Protein AF-X1N5I0-F1 (afdb_monomer)

Secondary structure (DSSP, 8-state):
-HHHHHHHHSTT-----GGGSSEEEEEEEBSS---HHHHHHHHHHTT---SEEEE-SSSEEEE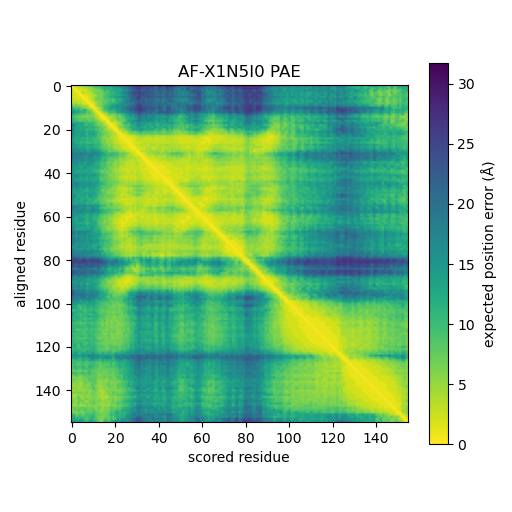EE--S---HHHHHHHHHTTT-B-SPPEEEEE-HHHHHHHHHHHHHHHHHHHHHHHHHHHH-S-HHHHHHHHHHHHHHHHHHHHHHHHTT---

Nearest PDB structures (foldseek):
  3aqp-assembly1_A  TM=5.926E-01  e=2.746E-02  Thermus thermophilus HB8
  1sc6-assembly1_C  TM=4.351E-01  e=4.184E-01  Escherichia coli
  7xum-assembly1_A  TM=6.002E-01  e=1.485E+00  Homo sapiens
  6n0f-assembly1_H  TM=5.746E-01  e=2.798E+00  Haliangium ochraceum DSM 14365
  3j9v-assembly1_b  TM=4.462E-01  e=3.384E+00  Saccharomyces cerevisiae

Mean predicted aligned error: 10.44 Å

Foldseek 3Di:
DVQLVVLCVPPLHAAADLLQAFKKKKKFFWPAQDDQVVVVVLCVVLVNAFDDWDDPDRRMIITMGRDPDDDQVVVCVSCVVPPTTDDRIDMDGNDNVVVVVVVVVVVVVVVVVVVVLVVVLVPDPCNVVSVVVVVVVVVVVSVVSSVCSVVSHHD

pLDDT: mean 79.42, std 9.69, range [54.03, 93.69]

Radius of gyration: 22.35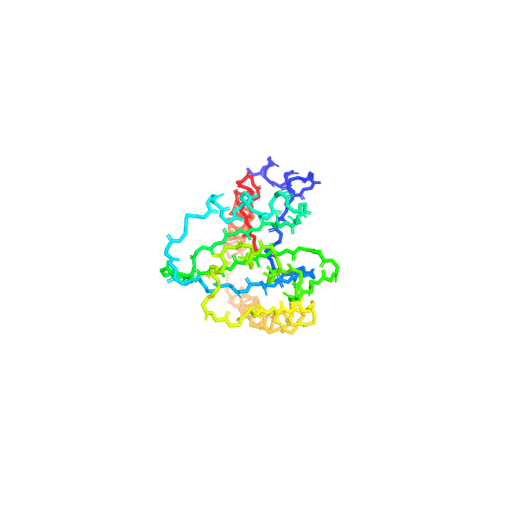 Å; Cα contacts (8 Å, |Δi|>4): 183; chains: 1; bounding box: 45×33×63 Å

Structure (mmCIF, N/CA/C/O backbone):
data_AF-X1N5I0-F1
#
_entry.id   AF-X1N5I0-F1
#
loop_
_atom_site.group_PDB
_atom_site.id
_atom_site.type_symbol
_atom_site.label_atom_id
_atom_site.label_alt_id
_atom_site.label_comp_id
_atom_site.label_asym_id
_atom_site.label_entity_id
_atom_site.label_seq_id
_atom_site.pdbx_PDB_ins_code
_atom_site.Cartn_x
_atom_site.Cartn_y
_atom_site.Cartn_z
_atom_site.occupancy
_atom_site.B_iso_or_equiv
_atom_site.auth_seq_id
_atom_site.auth_comp_id
_atom_site.auth_asym_id
_atom_site.auth_atom_id
_atom_site.pdbx_PDB_model_num
ATOM 1 N N . MET A 1 1 ? -4.611 11.168 -23.481 1.00 63.12 1 MET A N 1
ATOM 2 C CA . MET A 1 1 ? -3.248 11.271 -22.912 1.00 63.12 1 MET A CA 1
ATOM 3 C C . MET A 1 1 ? -2.985 12.637 -22.279 1.00 63.12 1 MET A C 1
ATOM 5 O O . MET A 1 1 ? -2.668 12.660 -21.105 1.00 63.12 1 MET A O 1
ATOM 9 N N . ILE A 1 2 ? -3.189 13.761 -22.983 1.00 70.62 2 ILE A N 1
ATOM 10 C CA . ILE A 1 2 ? -2.940 15.123 -22.448 1.00 70.62 2 ILE A CA 1
ATOM 11 C C . ILE A 1 2 ? -3.682 15.387 -21.124 1.00 70.62 2 ILE A C 1
ATOM 13 O O . ILE A 1 2 ? -3.065 15.830 -20.166 1.00 70.62 2 ILE A O 1
ATOM 17 N N . LEU A 1 3 ? -4.970 15.029 -21.035 1.00 65.81 3 LEU A N 1
ATOM 18 C CA . LEU A 1 3 ? -5.762 15.168 -19.801 1.00 65.81 3 LEU A CA 1
ATOM 19 C C . LEU A 1 3 ? -5.263 14.287 -18.643 1.00 65.81 3 LEU A C 1
ATOM 21 O O . LEU A 1 3 ? -5.350 14.695 -17.494 1.00 65.81 3 LEU A O 1
ATOM 25 N N . GLY A 1 4 ? -4.721 13.104 -18.941 1.00 66.00 4 GLY A N 1
ATOM 26 C CA . GLY A 1 4 ? -4.209 12.184 -17.924 1.00 66.00 4 GLY A CA 1
ATOM 27 C C . GLY A 1 4 ? -2.781 12.500 -17.477 1.00 66.00 4 GLY A C 1
ATOM 28 O O . GLY A 1 4 ? -2.455 12.354 -16.311 1.00 66.00 4 GLY A O 1
ATOM 29 N N . LEU A 1 5 ? -1.934 13.040 -18.359 1.00 67.44 5 LEU A N 1
ATOM 30 C CA . LEU A 1 5 ? -0.675 13.656 -17.926 1.00 67.44 5 LEU A CA 1
ATOM 31 C C . LEU A 1 5 ? -0.950 14.918 -17.108 1.00 67.44 5 LEU A C 1
ATOM 33 O O . LEU A 1 5 ? -0.315 15.119 -16.082 1.00 67.44 5 LEU A O 1
ATOM 37 N N . ALA A 1 6 ? -1.924 15.739 -17.511 1.00 67.56 6 ALA A N 1
ATOM 38 C CA . ALA A 1 6 ? -2.341 16.896 -16.726 1.00 67.56 6 ALA A CA 1
ATOM 39 C C . ALA A 1 6 ? -2.896 16.486 -15.350 1.00 67.56 6 ALA A C 1
ATOM 41 O O . ALA A 1 6 ? -2.620 17.174 -14.370 1.00 67.56 6 ALA A O 1
ATOM 42 N N . SER A 1 7 ? -3.603 15.352 -15.236 1.00 65.31 7 SER A N 1
ATOM 43 C CA . SER A 1 7 ? -4.086 14.843 -13.944 1.00 65.31 7 SER A CA 1
ATOM 44 C C . SER A 1 7 ? -2.967 14.384 -13.008 1.00 65.31 7 SER A C 1
ATOM 46 O O . SER A 1 7 ? -3.163 14.436 -11.799 1.00 65.31 7 SER A O 1
ATOM 48 N N . LEU A 1 8 ? -1.786 14.016 -13.528 1.00 62.56 8 LEU A N 1
ATOM 49 C CA . LEU A 1 8 ? -0.601 13.750 -12.699 1.00 62.56 8 LEU A CA 1
ATOM 50 C C . LEU A 1 8 ? -0.071 15.018 -12.015 1.00 62.56 8 LEU A C 1
ATOM 52 O O . LEU A 1 8 ? 0.444 14.935 -10.903 1.00 62.56 8 LEU A O 1
ATOM 56 N N . PHE A 1 9 ? -0.193 16.178 -12.671 1.00 64.38 9 PHE A N 1
ATOM 57 C CA . PHE A 1 9 ? 0.262 17.472 -12.143 1.00 64.38 9 PHE A CA 1
ATOM 58 C C . PHE A 1 9 ? -0.822 18.224 -11.358 1.00 64.38 9 PHE A C 1
ATOM 60 O O . PHE A 1 9 ? -0.512 19.087 -10.536 1.00 64.38 9 PHE A O 1
ATOM 67 N N . LEU A 1 10 ? -2.096 17.916 -11.598 1.00 59.91 10 LEU A N 1
ATOM 68 C CA . LEU A 1 10 ? -3.223 18.433 -10.827 1.00 59.91 10 LEU A CA 1
ATOM 69 C C . LEU A 1 10 ? -3.405 17.596 -9.547 1.00 59.91 10 LEU A C 1
ATOM 71 O O . LEU A 1 10 ? -3.025 16.433 -9.492 1.00 59.91 10 LEU A O 1
ATOM 75 N N . LYS A 1 11 ? -4.013 18.167 -8.497 1.00 54.03 11 LYS A N 1
ATOM 76 C CA . LYS A 1 11 ? -4.189 17.553 -7.154 1.00 54.03 11 LYS A CA 1
ATOM 77 C C . LYS A 1 11 ? -4.934 16.197 -7.115 1.00 54.03 11 LYS A C 1
ATOM 79 O O . LYS A 1 11 ? -5.143 15.657 -6.035 1.00 54.03 11 LYS A O 1
ATOM 84 N N . TRP A 1 12 ? -5.334 15.654 -8.263 1.00 55.75 12 TRP A N 1
ATOM 85 C CA . TRP A 1 12 ? -5.850 14.292 -8.447 1.00 55.75 12 TRP A CA 1
ATOM 86 C C . TRP A 1 12 ? -4.737 13.252 -8.676 1.00 55.75 12 TRP A C 1
ATOM 88 O O . TRP A 1 12 ? -5.032 12.127 -9.068 1.00 55.75 12 TRP A O 1
ATOM 98 N N . GLY A 1 13 ? -3.475 13.643 -8.460 1.00 55.44 13 GLY A N 1
ATOM 99 C CA . GLY A 1 13 ? -2.272 12.864 -8.743 1.00 55.44 13 GLY A CA 1
ATOM 100 C C . GLY A 1 13 ? -2.223 11.444 -8.169 1.00 55.44 13 GLY A C 1
ATOM 101 O O . GLY A 1 13 ? -3.121 10.975 -7.475 1.00 55.44 13 GLY A O 1
ATOM 102 N N . LEU A 1 14 ? -1.125 10.755 -8.491 1.00 57.66 14 LEU A N 1
ATOM 103 C CA . LEU A 1 14 ? -0.859 9.356 -8.140 1.00 57.66 14 LEU A CA 1
ATOM 104 C C . LEU A 1 14 ? -1.164 9.094 -6.659 1.00 57.66 14 LEU A C 1
ATOM 106 O O . LEU A 1 14 ? -0.441 9.544 -5.766 1.00 57.66 14 LEU A O 1
ATOM 110 N N . GLN A 1 15 ? -2.251 8.371 -6.395 1.00 64.81 15 GLN A N 1
ATOM 111 C CA . GLN A 1 15 ? -2.593 7.971 -5.041 1.00 64.81 15 GLN A CA 1
ATOM 112 C C . GLN A 1 15 ? -1.712 6.789 -4.667 1.00 64.81 15 GLN A C 1
ATOM 114 O O . GLN A 1 15 ? -1.989 5.656 -5.042 1.00 64.81 15 GLN A O 1
ATOM 119 N N . PHE A 1 16 ? -0.632 7.049 -3.939 1.00 64.69 16 PHE A N 1
ATOM 120 C CA . PHE A 1 16 ? 0.195 5.967 -3.423 1.00 64.69 16 PHE A CA 1
ATOM 121 C C . PHE A 1 16 ? -0.601 5.112 -2.437 1.00 64.69 16 PHE A C 1
ATOM 123 O O . PHE A 1 16 ? -1.305 5.641 -1.559 1.00 64.69 16 PHE A O 1
ATOM 130 N N . GLY A 1 17 ? -0.479 3.797 -2.608 1.00 63.38 17 GLY A N 1
ATOM 131 C CA . GLY A 1 17 ? -1.046 2.788 -1.734 1.00 63.38 17 GLY A CA 1
ATOM 132 C C . GLY A 1 17 ? -0.629 2.946 -0.274 1.00 63.38 17 GLY A C 1
ATOM 133 O O . GLY A 1 17 ? 0.280 3.694 0.095 1.00 63.38 17 GLY A O 1
ATOM 134 N N . VAL A 1 18 ? -1.337 2.216 0.580 1.00 61.09 18 VAL A N 1
ATOM 135 C CA . VAL A 1 18 ? -1.141 2.241 2.034 1.00 61.09 18 VAL A CA 1
ATOM 136 C C . VAL A 1 18 ? 0.244 1.754 2.469 1.00 61.09 18 VAL A C 1
ATOM 138 O O . VAL A 1 18 ? 0.678 2.112 3.560 1.00 61.09 18 VAL A O 1
ATOM 141 N N . ASP A 1 19 ? 0.954 1.046 1.592 1.00 65.31 19 ASP A N 1
ATOM 142 C CA . ASP A 1 19 ? 2.296 0.502 1.824 1.00 65.31 19 ASP A CA 1
ATOM 143 C C . ASP A 1 19 ? 3.415 1.557 1.736 1.00 65.31 19 ASP A C 1
ATOM 145 O O . ASP A 1 19 ? 4.541 1.308 2.165 1.00 65.31 19 ASP A O 1
ATOM 149 N N . PHE A 1 20 ? 3.120 2.752 1.210 1.00 61.81 20 PHE A N 1
ATOM 150 C CA . PHE A 1 20 ? 4.101 3.827 0.999 1.00 61.81 20 PHE A CA 1
ATOM 151 C C . PHE A 1 20 ? 3.943 5.011 1.964 1.00 61.81 20 PHE A C 1
ATOM 153 O O . PHE A 1 20 ? 4.654 6.011 1.842 1.00 61.81 20 PHE A O 1
ATOM 160 N N . LYS A 1 21 ? 3.008 4.926 2.915 1.00 68.81 21 LYS A N 1
ATOM 161 C CA . LYS A 1 21 ? 2.724 5.976 3.905 1.00 68.81 21 LYS A CA 1
ATOM 162 C C . LYS A 1 21 ? 2.946 5.446 5.320 1.00 68.81 21 LYS A C 1
ATOM 164 O O . LYS A 1 21 ? 2.951 4.240 5.543 1.00 68.81 21 LYS A O 1
ATOM 169 N N . ASN A 1 22 ? 3.141 6.355 6.274 1.00 69.19 22 ASN A N 1
ATOM 170 C CA . ASN A 1 22 ? 3.235 6.009 7.690 1.00 69.19 22 ASN A CA 1
ATOM 171 C C . ASN A 1 22 ? 1.835 5.675 8.222 1.00 69.19 22 ASN A C 1
ATOM 173 O O . ASN A 1 22 ? 1.147 6.549 8.737 1.00 69.19 22 ASN A O 1
ATOM 177 N N . ASN A 1 23 ? 1.423 4.424 8.032 1.00 78.88 23 ASN A N 1
ATOM 178 C CA . ASN A 1 23 ? 0.096 3.937 8.382 1.00 78.88 23 ASN A CA 1
ATOM 179 C C . ASN A 1 23 ? 0.176 2.833 9.437 1.00 78.88 23 ASN A C 1
ATOM 181 O O . ASN A 1 23 ? 1.190 2.142 9.590 1.00 78.88 23 ASN A O 1
ATOM 185 N N . TYR A 1 24 ? -0.951 2.610 10.099 1.00 85.50 24 TYR A N 1
ATOM 186 C CA . TYR A 1 24 ? -1.183 1.462 10.956 1.00 85.50 24 TYR A CA 1
ATOM 187 C C . TYR A 1 24 ? -2.190 0.521 10.303 1.00 85.50 24 TYR A C 1
ATOM 189 O O . TYR A 1 24 ? -3.217 0.948 9.770 1.00 85.50 24 TYR A O 1
ATOM 197 N N . ILE A 1 25 ? -1.885 -0.772 10.366 1.00 86.62 25 ILE A N 1
ATOM 198 C CA . ILE A 1 25 ? -2.817 -1.848 10.054 1.00 86.62 25 ILE A CA 1
ATOM 199 C C . ILE A 1 25 ? -3.315 -2.426 11.371 1.00 86.62 25 ILE A C 1
ATOM 201 O O . ILE A 1 25 ? -2.525 -2.914 12.179 1.00 86.62 25 ILE A O 1
ATOM 205 N N . ILE A 1 26 ? -4.625 -2.396 11.561 1.00 88.06 26 ILE A N 1
ATOM 206 C CA . ILE A 1 26 ? -5.306 -2.978 12.711 1.00 88.06 26 ILE A CA 1
ATOM 207 C C . ILE A 1 26 ? -6.056 -4.209 12.217 1.00 88.06 26 ILE A C 1
ATOM 209 O O . ILE A 1 26 ? -6.909 -4.100 11.335 1.00 88.06 26 ILE A O 1
ATOM 213 N N . GLU A 1 27 ? -5.748 -5.374 12.772 1.00 89.00 27 GLU A N 1
ATOM 214 C CA . GLU A 1 27 ? -6.482 -6.610 12.517 1.00 89.00 27 GLU A CA 1
ATOM 215 C C . GLU A 1 27 ? -7.407 -6.915 13.693 1.00 89.00 27 GLU A C 1
ATOM 217 O O . GLU A 1 27 ? -6.977 -7.000 14.848 1.00 89.00 27 GLU A O 1
ATOM 222 N N . LEU A 1 28 ? -8.684 -7.102 13.369 1.00 88.12 28 LEU A N 1
ATOM 223 C CA . LEU A 1 28 ? -9.746 -7.448 14.303 1.00 88.12 28 LEU A CA 1
ATOM 224 C C . LEU A 1 28 ? -10.327 -8.806 13.933 1.00 88.12 28 LEU A C 1
ATOM 226 O O . LEU A 1 28 ? -10.571 -9.087 12.757 1.00 88.12 28 LEU A O 1
ATOM 230 N N . ASN A 1 29 ? -10.595 -9.631 14.941 1.00 87.50 29 ASN A N 1
ATOM 231 C CA . ASN A 1 29 ? -11.376 -10.848 14.779 1.00 87.50 29 ASN A CA 1
ATOM 232 C C . ASN A 1 29 ? -12.589 -10.792 15.702 1.00 87.50 29 ASN A C 1
ATOM 234 O O . ASN A 1 29 ? -12.435 -10.693 16.920 1.00 87.50 29 ASN A O 1
ATOM 238 N N . PHE A 1 30 ? -13.783 -10.855 15.126 1.00 85.88 30 PHE A N 1
ATOM 239 C CA . PHE A 1 30 ? -15.030 -10.830 15.880 1.00 85.88 30 PHE A CA 1
ATOM 240 C C . PHE A 1 30 ? -15.520 -12.245 16.208 1.00 85.88 30 PHE A C 1
ATOM 242 O O . PHE A 1 30 ? -15.153 -13.224 15.552 1.00 85.88 30 PHE A O 1
ATOM 249 N N . LYS A 1 31 ? -16.332 -12.371 17.261 1.00 82.44 31 LYS A N 1
ATOM 250 C CA . LYS A 1 31 ? -16.959 -13.643 17.663 1.00 82.44 31 LYS A CA 1
ATOM 251 C C . LYS A 1 31 ? -18.018 -14.084 16.662 1.00 82.44 31 LYS A C 1
ATOM 253 O O . LYS A 1 31 ? -18.143 -15.275 16.389 1.00 82.44 31 LYS A O 1
ATOM 258 N N . GLU A 1 32 ? -18.724 -13.113 16.098 1.00 82.19 32 GLU A N 1
ATOM 259 C CA . GLU A 1 32 ? -19.810 -13.305 15.148 1.00 82.19 32 GLU A CA 1
ATOM 260 C C . GLU A 1 32 ? -19.550 -12.514 13.863 1.00 82.19 32 GLU A C 1
ATOM 262 O O . GLU A 1 32 ? -18.640 -11.684 13.778 1.00 82.19 32 GLU A O 1
ATOM 267 N N . LEU A 1 33 ? -20.330 -12.806 12.827 1.00 82.44 33 LEU A N 1
ATOM 268 C CA . LEU A 1 33 ? -20.198 -12.155 11.534 1.00 82.44 33 LEU A CA 1
ATOM 269 C C . LEU A 1 33 ? -20.908 -10.796 11.574 1.00 82.44 33 LEU A C 1
ATOM 271 O O . LEU A 1 33 ? -22.127 -10.724 11.482 1.00 82.44 33 LEU A O 1
ATOM 275 N N . ILE A 1 34 ? -20.125 -9.729 11.716 1.00 83.31 34 ILE A N 1
ATOM 276 C CA . ILE A 1 34 ? -20.614 -8.344 11.785 1.00 83.31 34 ILE A CA 1
ATOM 277 C C . ILE A 1 34 ? -20.576 -7.719 10.391 1.00 83.31 34 ILE A C 1
ATOM 279 O O . ILE A 1 34 ? -19.643 -7.980 9.630 1.00 83.31 34 ILE A O 1
ATOM 283 N N . ASP A 1 35 ? -21.551 -6.888 10.034 1.00 85.88 35 ASP A N 1
ATOM 284 C CA . ASP A 1 35 ? -21.499 -6.157 8.768 1.00 85.88 35 ASP A CA 1
ATOM 285 C C . ASP A 1 35 ? -20.383 -5.096 8.779 1.00 85.88 35 ASP A C 1
ATOM 287 O O . ASP A 1 35 ? -20.110 -4.443 9.789 1.00 85.88 35 ASP A O 1
ATOM 291 N N . ILE A 1 36 ? -19.731 -4.898 7.635 1.00 86.31 36 ILE A N 1
ATOM 292 C CA . ILE A 1 36 ? -18.646 -3.924 7.490 1.00 86.31 36 ILE A CA 1
ATOM 293 C C . ILE A 1 36 ? -19.133 -2.492 7.742 1.00 86.31 36 ILE A C 1
ATOM 295 O O . ILE A 1 36 ? -18.373 -1.660 8.238 1.00 86.31 36 ILE A O 1
ATOM 299 N N . GLU A 1 37 ? -20.403 -2.213 7.444 1.00 87.00 37 GLU A N 1
ATOM 300 C CA . GLU A 1 37 ? -21.015 -0.911 7.697 1.00 87.00 37 GLU A CA 1
ATOM 301 C C . GLU A 1 37 ? -21.281 -0.670 9.186 1.00 87.00 37 GLU A C 1
ATOM 303 O O . GLU A 1 37 ? -21.125 0.459 9.651 1.00 87.00 37 GLU A O 1
ATOM 308 N N . GLU A 1 38 ? -21.567 -1.715 9.967 1.00 85.94 38 GLU A N 1
ATOM 309 C CA . GLU A 1 38 ? -21.664 -1.589 11.424 1.00 85.94 38 GLU A CA 1
ATOM 310 C C . GLU A 1 38 ? -20.285 -1.293 12.030 1.00 85.94 38 GLU A C 1
ATOM 312 O O . GLU A 1 38 ? -20.146 -0.351 12.811 1.00 85.94 38 GLU A O 1
ATOM 317 N N . VAL A 1 39 ? -19.235 -1.996 11.587 1.00 86.12 39 VAL A N 1
ATOM 318 C CA . VAL A 1 39 ? -17.845 -1.707 11.997 1.00 86.12 39 VAL A CA 1
ATOM 319 C C . VAL A 1 39 ? -17.459 -0.265 11.650 1.00 86.12 39 VAL A C 1
ATOM 321 O O . VAL A 1 39 ? -16.873 0.446 12.468 1.00 86.12 39 VAL A O 1
ATOM 324 N N . ARG A 1 40 ? -17.823 0.200 10.448 1.00 88.12 40 ARG A N 1
ATOM 325 C CA . ARG A 1 40 ? -17.593 1.582 10.003 1.00 88.12 40 ARG A CA 1
ATOM 326 C C . ARG A 1 40 ? -18.319 2.591 10.893 1.00 88.12 40 ARG A C 1
ATOM 328 O O . ARG A 1 40 ? -17.755 3.640 11.206 1.00 88.12 40 ARG A O 1
ATOM 335 N N . HIS A 1 41 ? -19.562 2.299 11.261 1.00 88.25 41 HIS A N 1
ATOM 336 C CA . HIS A 1 41 ? -20.384 3.171 12.091 1.00 88.25 41 HIS A CA 1
ATOM 337 C C . HIS A 1 41 ? -19.812 3.301 13.507 1.00 88.25 41 HIS A C 1
ATOM 339 O O . HIS A 1 41 ? -19.678 4.418 14.002 1.00 88.25 41 HIS A O 1
ATOM 345 N N . GLU A 1 42 ? -19.393 2.196 14.127 1.00 85.94 42 GLU A N 1
ATOM 346 C CA . GLU A 1 42 ? -18.796 2.213 15.471 1.00 85.94 42 GLU A CA 1
ATOM 347 C C . GLU A 1 42 ? -17.487 3.014 15.520 1.00 85.94 42 GLU A C 1
ATOM 349 O O . GLU A 1 42 ? -17.298 3.838 16.417 1.00 85.94 42 GLU A O 1
ATOM 354 N N . LEU A 1 43 ? -16.621 2.863 14.511 1.00 87.12 43 LEU A N 1
ATOM 355 C CA . LEU A 1 43 ? -15.392 3.659 14.407 1.00 87.12 43 LEU A CA 1
ATOM 356 C C . LEU A 1 43 ? -15.694 5.153 14.227 1.00 87.12 43 LEU A C 1
ATOM 358 O O . LEU A 1 43 ? -15.091 5.990 14.896 1.00 87.12 43 LEU A O 1
ATOM 362 N N . LYS A 1 44 ? -16.666 5.506 13.373 1.00 86.88 44 LYS A N 1
ATOM 363 C CA . LYS A 1 44 ? -17.075 6.908 13.182 1.00 86.88 44 LYS A CA 1
ATOM 364 C C . LYS A 1 44 ? -17.688 7.522 14.439 1.00 86.88 44 LYS A C 1
ATOM 366 O O . LYS A 1 44 ? -17.398 8.677 14.733 1.00 86.88 44 LYS A O 1
ATOM 371 N N . ASN A 1 45 ? -18.504 6.776 15.183 1.00 86.75 45 ASN A N 1
ATOM 372 C CA . ASN A 1 45 ? -19.142 7.261 16.412 1.00 86.75 45 ASN A CA 1
ATOM 373 C C . ASN A 1 45 ? -18.133 7.657 17.490 1.00 86.75 45 ASN A C 1
ATOM 375 O O . ASN A 1 45 ? -18.420 8.524 18.312 1.00 86.75 45 ASN A O 1
ATOM 379 N N . GLN A 1 46 ? -16.966 7.016 17.494 1.00 84.12 46 GLN A N 1
ATOM 380 C CA . GLN A 1 46 ? -15.875 7.310 18.421 1.00 84.12 46 GLN A CA 1
ATOM 381 C C . GLN A 1 46 ? -14.855 8.293 17.824 1.00 84.12 46 GLN A C 1
ATOM 383 O O . GLN A 1 46 ? -13.774 8.460 18.374 1.00 84.12 46 GLN A O 1
ATOM 388 N N . ASN A 1 47 ? -15.189 8.959 16.708 1.00 82.81 47 ASN A N 1
ATOM 389 C CA . ASN A 1 47 ? -14.305 9.864 15.963 1.00 82.81 47 ASN A CA 1
ATOM 390 C C . ASN A 1 47 ? -12.965 9.228 15.555 1.00 82.81 47 ASN A C 1
ATOM 392 O O . ASN A 1 47 ? -11.976 9.933 15.350 1.00 82.81 47 ASN A O 1
ATOM 396 N N . PHE A 1 48 ? -12.926 7.904 15.395 1.00 85.19 48 PHE A N 1
ATOM 397 C CA . PHE A 1 48 ? -11.725 7.221 14.950 1.00 85.19 48 PHE A CA 1
ATOM 398 C C . PHE A 1 48 ? -11.534 7.447 13.449 1.00 85.19 48 PHE A C 1
ATOM 400 O O . PHE A 1 48 ? -12.386 7.081 12.633 1.00 85.19 48 PHE A O 1
ATOM 407 N N . ASN A 1 49 ? -10.411 8.055 13.072 1.00 84.81 49 ASN A N 1
ATOM 408 C CA . ASN A 1 49 ? -10.080 8.289 11.674 1.00 84.81 49 ASN A CA 1
ATOM 409 C C . ASN A 1 49 ? -9.528 7.007 11.025 1.00 84.81 49 ASN A C 1
ATOM 411 O O . ASN A 1 49 ? -8.612 6.364 11.542 1.00 84.81 49 ASN A O 1
ATOM 415 N N . PHE A 1 50 ? -10.104 6.621 9.887 1.00 86.12 50 PHE A N 1
ATOM 416 C CA . PHE A 1 50 ? -9.703 5.445 9.120 1.00 86.12 50 PHE A CA 1
ATOM 417 C C . PHE A 1 50 ? -9.799 5.721 7.618 1.00 86.12 50 PHE A C 1
ATOM 419 O O . PHE A 1 50 ? -10.686 6.435 7.145 1.00 86.12 50 PHE A O 1
ATOM 426 N N . ASN A 1 51 ? -8.925 5.081 6.844 1.00 82.44 51 ASN A N 1
ATOM 427 C CA . ASN A 1 51 ? -8.811 5.297 5.402 1.00 82.44 51 ASN A CA 1
ATOM 428 C C . ASN A 1 51 ? -9.466 4.152 4.625 1.00 82.44 51 ASN A C 1
ATOM 430 O O . ASN A 1 51 ? -10.061 4.372 3.570 1.00 82.44 51 ASN A O 1
ATOM 434 N N . ILE A 1 52 ? -9.323 2.917 5.115 1.00 83.94 52 ILE A N 1
ATOM 435 C CA . ILE A 1 52 ? -9.836 1.703 4.469 1.00 83.94 52 ILE A CA 1
ATOM 436 C C . ILE A 1 52 ? -10.297 0.729 5.552 1.00 83.94 52 ILE A C 1
ATOM 438 O O . ILE A 1 52 ? -9.588 0.522 6.533 1.00 83.94 52 ILE A O 1
ATOM 442 N N . ILE A 1 53 ? -11.457 0.107 5.347 1.00 87.38 53 ILE A N 1
ATOM 443 C CA . ILE A 1 53 ? -11.916 -1.051 6.119 1.00 87.38 53 ILE A CA 1
ATOM 444 C C . ILE A 1 53 ? -12.160 -2.164 5.112 1.00 87.38 53 ILE A C 1
ATOM 446 O O . ILE A 1 53 ? -12.871 -1.956 4.127 1.00 87.38 53 ILE A O 1
ATOM 450 N N . GLN A 1 54 ? -11.561 -3.324 5.345 1.00 87.25 54 GLN A N 1
ATOM 451 C CA . GLN A 1 54 ? -11.694 -4.479 4.468 1.00 87.25 54 GLN A CA 1
ATOM 452 C C . GLN A 1 54 ? -11.939 -5.753 5.270 1.00 87.25 54 GLN A C 1
ATOM 454 O O . GLN A 1 54 ? -11.361 -5.967 6.335 1.00 87.25 54 GLN A O 1
ATOM 459 N N . LYS A 1 55 ? -12.807 -6.612 4.741 1.00 87.69 55 LYS A N 1
ATOM 460 C CA . LYS A 1 55 ? -13.063 -7.945 5.281 1.00 87.69 55 LYS A CA 1
ATOM 461 C C . LYS A 1 55 ? -12.055 -8.925 4.679 1.00 87.69 55 LYS A C 1
ATOM 463 O O . LYS A 1 55 ? -12.007 -9.076 3.462 1.00 87.69 55 LYS A O 1
ATOM 468 N N . VAL A 1 56 ? -11.247 -9.568 5.521 1.00 85.75 56 VAL A N 1
ATOM 469 C CA . VAL A 1 56 ? -10.143 -10.469 5.110 1.00 85.75 56 VAL A CA 1
ATOM 470 C C . VAL A 1 56 ? -10.464 -11.941 5.413 1.00 85.75 56 VAL A C 1
ATOM 472 O O . VAL A 1 56 ? -9.808 -12.855 4.921 1.00 85.75 56 VAL A O 1
ATOM 475 N N . GLY A 1 57 ? -11.508 -12.200 6.201 1.00 84.06 57 GLY A N 1
ATOM 476 C CA . GLY A 1 57 ? -12.060 -13.534 6.442 1.00 84.06 57 GLY A CA 1
ATOM 477 C C . GLY A 1 57 ? -13.517 -13.451 6.887 1.00 84.06 57 GLY A C 1
ATOM 478 O O . GLY A 1 57 ? -14.092 -12.369 6.892 1.00 84.06 57 GLY A O 1
ATOM 479 N N . GLU A 1 58 ? -14.125 -14.568 7.293 1.00 83.25 58 GLU A N 1
ATOM 480 C CA . GLU A 1 58 ? -15.544 -14.5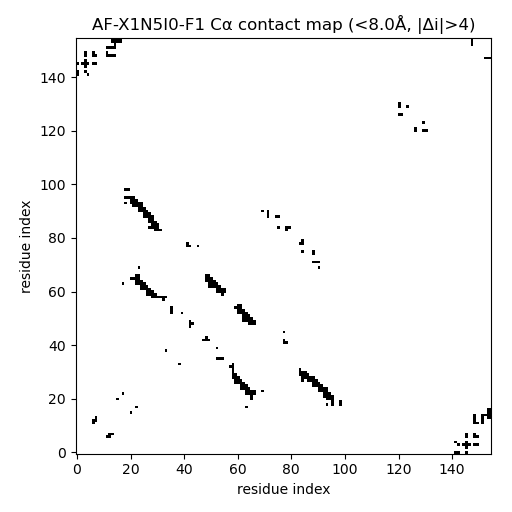88 7.697 1.00 83.25 58 GLU A CA 1
ATOM 481 C C . GLU A 1 58 ? -15.852 -13.636 8.861 1.00 83.25 58 GLU A C 1
ATOM 483 O O . GLU A 1 58 ? -16.820 -12.878 8.790 1.00 83.25 58 GLU A O 1
ATOM 488 N N . THR A 1 59 ? -14.983 -13.613 9.872 1.00 86.00 59 THR A N 1
ATOM 489 C CA . THR A 1 59 ? -15.076 -12.742 11.056 1.00 86.00 59 THR A CA 1
ATOM 490 C C . THR A 1 59 ? -13.854 -11.833 11.227 1.00 86.00 59 THR A C 1
ATOM 492 O O . THR A 1 59 ? -13.743 -11.124 12.225 1.00 86.00 59 THR A O 1
ATOM 495 N N . ARG A 1 60 ? -12.924 -11.845 10.259 1.00 86.88 60 ARG A N 1
ATOM 496 C CA . ARG A 1 60 ? -11.667 -11.084 10.306 1.00 86.88 60 ARG A CA 1
ATOM 497 C C . ARG A 1 60 ? -11.738 -9.827 9.454 1.00 86.88 60 ARG A C 1
ATOM 499 O O . ARG A 1 60 ? -12.048 -9.896 8.262 1.00 86.88 60 ARG A O 1
ATOM 506 N N . TYR A 1 61 ? -11.364 -8.708 10.055 1.00 88.56 61 TYR A N 1
ATOM 507 C CA . TYR A 1 61 ? -11.372 -7.385 9.447 1.00 88.56 61 TYR A CA 1
ATOM 508 C C . TYR A 1 61 ? -10.003 -6.739 9.584 1.00 88.56 61 TYR A C 1
ATOM 510 O O . TYR A 1 61 ? -9.301 -6.937 10.573 1.00 88.56 61 TYR A O 1
ATOM 518 N N . GLN A 1 62 ? -9.644 -5.951 8.582 1.00 89.06 62 GLN A N 1
ATOM 519 C CA . GLN A 1 62 ? -8.425 -5.168 8.559 1.00 89.06 62 GLN A CA 1
ATOM 520 C C . GLN A 1 62 ? -8.791 -3.707 8.330 1.00 89.06 62 GLN A C 1
ATOM 522 O O . GLN A 1 62 ? -9.520 -3.369 7.394 1.00 89.06 62 GLN A O 1
ATOM 527 N N . ILE A 1 63 ? -8.294 -2.846 9.206 1.00 88.50 63 ILE A N 1
ATOM 528 C CA . ILE A 1 63 ? -8.518 -1.407 9.165 1.00 88.50 63 ILE A CA 1
ATOM 529 C C . ILE A 1 63 ? -7.169 -0.749 8.929 1.00 88.50 63 ILE A C 1
ATOM 531 O O . ILE A 1 63 ? -6.191 -1.066 9.606 1.00 88.50 63 ILE A O 1
ATOM 535 N N . VAL A 1 64 ? -7.120 0.163 7.966 1.00 87.56 64 VAL A N 1
ATOM 536 C CA . VAL A 1 64 ? -5.935 0.974 7.700 1.00 87.56 64 VAL A CA 1
ATOM 537 C C . VAL A 1 64 ? -6.211 2.411 8.108 1.00 87.56 64 VAL A C 1
ATOM 539 O O . VAL A 1 64 ? -7.204 2.993 7.663 1.00 87.56 64 VAL A O 1
ATOM 542 N N . THR A 1 65 ? -5.325 2.977 8.919 1.00 87.31 65 THR A N 1
ATOM 543 C CA . THR A 1 65 ? -5.396 4.362 9.405 1.00 87.31 65 THR A CA 1
ATOM 544 C C . THR A 1 65 ? -4.050 5.066 9.258 1.00 87.31 65 THR A C 1
ATOM 546 O O . THR A 1 65 ? -2.999 4.420 9.295 1.00 87.31 65 THR A O 1
ATOM 549 N N . ASP A 1 66 ? -4.091 6.381 9.070 1.00 84.00 66 ASP A N 1
ATOM 550 C CA . ASP A 1 66 ? -2.940 7.285 9.045 1.00 84.00 66 ASP A CA 1
ATOM 551 C C . ASP A 1 66 ? -2.751 8.065 10.361 1.00 84.00 66 ASP A C 1
ATOM 553 O O . ASP A 1 66 ? -1.979 9.023 10.401 1.00 84.00 66 ASP A O 1
ATOM 557 N N . ASN A 1 67 ? -3.416 7.641 11.444 1.00 82.75 67 ASN A N 1
ATOM 558 C CA . ASN A 1 67 ? -3.235 8.218 12.778 1.00 82.75 67 ASN A CA 1
ATOM 559 C C . ASN A 1 67 ? -1.763 8.170 13.229 1.00 82.75 67 ASN A C 1
ATOM 561 O O . ASN A 1 67 ? -1.044 7.208 12.951 1.00 82.75 67 ASN A O 1
ATOM 565 N N . GLU A 1 68 ? -1.322 9.205 13.954 1.00 78.25 68 GLU A N 1
ATOM 566 C CA . GLU A 1 68 ? 0.063 9.324 14.439 1.00 78.25 68 GLU A CA 1
ATOM 567 C C . GLU A 1 68 ? 0.434 8.191 15.403 1.00 78.25 68 GLU A C 1
ATOM 569 O O . GLU A 1 68 ? 1.529 7.622 15.316 1.00 78.25 68 GLU A O 1
ATOM 574 N N . GLU A 1 69 ? -0.515 7.826 16.264 1.00 80.81 69 GLU A N 1
ATOM 575 C CA . GLU A 1 69 ? -0.442 6.701 17.184 1.00 80.81 69 GLU A CA 1
ATOM 576 C C . GLU A 1 69 ? -1.776 5.949 17.190 1.00 80.81 69 GLU A C 1
ATOM 578 O O . GLU A 1 69 ? -2.842 6.526 16.977 1.00 80.81 69 GLU A O 1
ATOM 583 N N . VAL A 1 70 ? -1.702 4.635 17.397 1.00 82.69 70 VAL A N 1
ATOM 584 C CA . VAL A 1 70 ? -2.868 3.764 17.543 1.00 82.69 70 VAL A CA 1
ATOM 585 C C . VAL A 1 70 ? -2.662 2.949 18.803 1.00 82.69 70 VAL A C 1
ATOM 587 O O . VAL A 1 70 ? -1.772 2.092 18.844 1.00 82.69 70 VAL A O 1
ATOM 590 N N . ASP A 1 71 ? -3.484 3.219 19.811 1.00 82.69 71 ASP A N 1
ATOM 591 C CA . ASP A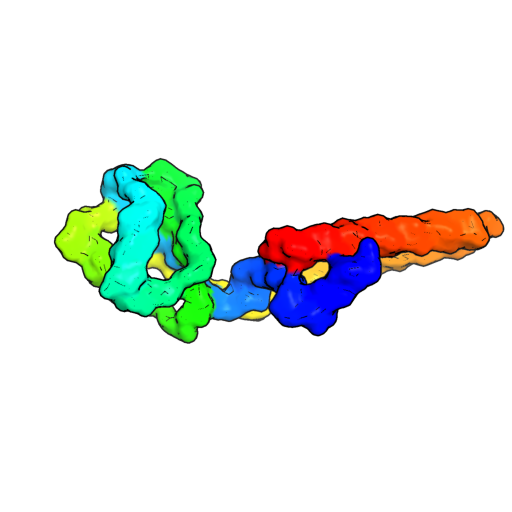 1 71 ? -3.519 2.429 21.030 1.00 82.69 71 ASP A CA 1
ATOM 592 C C . ASP A 1 71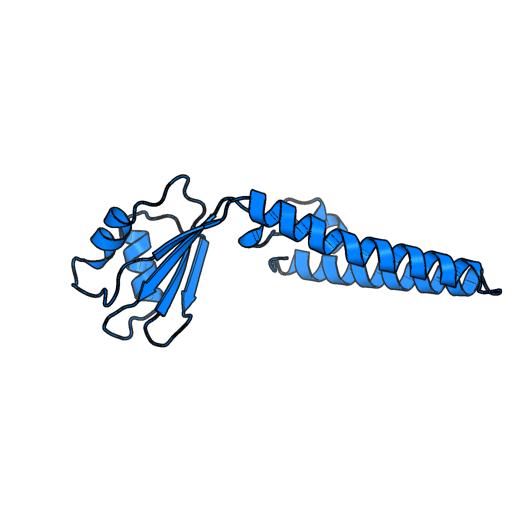 ? -4.444 1.219 20.846 1.00 82.69 71 ASP A C 1
ATOM 594 O O . ASP A 1 71 ? -5.576 1.327 20.368 1.00 82.69 71 ASP A O 1
ATOM 598 N N . LYS A 1 72 ? -3.956 0.039 21.227 1.00 82.38 72 LYS A N 1
ATOM 599 C CA . LYS A 1 72 ? -4.753 -1.190 21.202 1.00 82.38 72 LYS A CA 1
ATOM 600 C C . LYS A 1 72 ? -5.933 -1.093 22.154 1.00 82.38 72 LYS A C 1
ATOM 602 O O . LYS A 1 72 ? -7.018 -1.551 21.799 1.00 82.38 72 LYS A O 1
ATOM 607 N N . ASP A 1 73 ? -5.726 -0.496 23.323 1.00 80.81 73 ASP A N 1
ATOM 608 C CA . ASP A 1 73 ? -6.747 -0.431 24.365 1.00 80.81 73 ASP A CA 1
ATOM 609 C C . ASP A 1 73 ? -7.893 0.493 23.947 1.00 80.81 73 ASP A C 1
ATOM 611 O O . ASP A 1 73 ? -9.055 0.205 24.226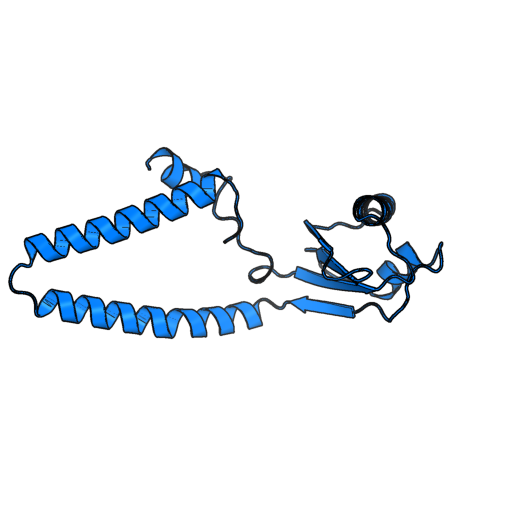 1.00 80.81 73 ASP A O 1
ATOM 615 N N . GLU A 1 74 ? -7.599 1.549 23.186 1.00 82.69 74 GLU A N 1
ATOM 616 C CA . GLU A 1 74 ? -8.611 2.406 22.566 1.00 82.69 74 GLU A CA 1
ATOM 617 C C . GLU A 1 74 ? -9.486 1.609 21.591 1.00 82.69 74 GLU A C 1
ATOM 619 O O . GLU A 1 74 ? -10.709 1.602 21.728 1.00 82.69 74 GLU A O 1
ATOM 624 N N . ILE A 1 75 ? -8.881 0.855 20.667 1.00 83.31 75 ILE A N 1
ATOM 625 C CA . ILE A 1 75 ? -9.622 0.024 19.704 1.00 83.31 75 ILE A CA 1
ATOM 626 C C . ILE A 1 75 ? -10.461 -1.039 20.411 1.00 83.31 75 ILE A C 1
ATOM 628 O O . ILE A 1 75 ? -11.627 -1.253 20.074 1.00 83.31 75 ILE A O 1
ATOM 632 N N . VAL A 1 76 ? -9.880 -1.697 21.408 1.00 82.38 76 VAL A N 1
ATOM 633 C CA . VAL A 1 76 ? -10.569 -2.692 22.226 1.00 82.38 76 VAL A CA 1
ATOM 634 C C . VAL A 1 76 ? -11.753 -2.047 22.953 1.00 82.38 76 VAL A C 1
ATOM 636 O O . VAL A 1 76 ? -12.850 -2.596 22.918 1.00 82.38 76 VAL A O 1
ATOM 639 N N . ASN A 1 77 ? -11.602 -0.842 23.507 1.00 82.44 77 ASN A N 1
ATOM 640 C CA . ASN A 1 77 ? -12.679 -0.107 24.178 1.00 82.44 77 ASN A CA 1
ATOM 641 C C . ASN A 1 77 ? -13.831 0.301 23.247 1.00 82.44 77 ASN A C 1
ATOM 643 O O . ASN A 1 77 ? -14.985 0.307 23.691 1.00 82.44 77 ASN A O 1
ATOM 647 N N . ILE A 1 78 ? -13.557 0.591 21.970 1.00 80.62 78 ILE A N 1
ATOM 648 C CA . ILE A 1 78 ? -14.595 0.898 20.969 1.00 80.62 78 ILE A CA 1
ATOM 649 C C . ILE A 1 78 ? -15.551 -0.294 20.806 1.00 80.62 78 ILE A C 1
ATOM 651 O O . ILE A 1 78 ? -16.768 -0.111 20.794 1.00 80.62 78 ILE A O 1
ATOM 655 N N . PHE A 1 79 ? -15.021 -1.520 20.747 1.00 78.06 79 PHE A N 1
ATOM 656 C CA . PHE A 1 79 ? -15.815 -2.730 20.491 1.00 78.06 79 PHE A CA 1
ATOM 657 C C . PHE A 1 79 ? -16.166 -3.541 21.757 1.00 78.06 79 PHE A C 1
ATOM 659 O O . PHE A 1 79 ? -17.067 -4.385 21.718 1.00 78.06 79 PHE A O 1
ATOM 666 N N . ASN A 1 80 ? -15.532 -3.261 22.901 1.00 67.69 80 ASN A N 1
ATOM 667 C CA . ASN A 1 80 ? -15.780 -3.938 24.181 1.00 67.69 80 ASN A CA 1
ATOM 668 C C . ASN A 1 80 ? -17.166 -3.670 24.761 1.00 67.69 80 ASN A C 1
ATOM 670 O O . ASN A 1 80 ? -17.685 -4.512 25.489 1.00 67.69 80 ASN A O 1
ATOM 674 N N . LYS A 1 81 ? -17.812 -2.546 24.422 1.00 60.66 81 LYS A N 1
ATOM 675 C CA . LYS A 1 81 ? -19.179 -2.253 24.897 1.00 60.66 81 LYS A CA 1
ATOM 676 C C . LYS A 1 81 ? -20.208 -3.320 24.488 1.00 60.66 81 LYS A C 1
ATOM 678 O O . LYS A 1 81 ? -21.286 -3.357 25.072 1.00 60.66 81 LYS A O 1
ATOM 683 N N . LYS A 1 82 ? -19.877 -4.181 23.518 1.00 60.28 82 LYS A N 1
ATOM 684 C CA . LYS A 1 82 ? -20.719 -5.280 23.027 1.00 60.28 82 LYS A CA 1
ATOM 685 C C . LYS A 1 82 ? -20.060 -6.677 23.152 1.00 60.28 82 LYS A C 1
ATOM 687 O O . LYS A 1 82 ? -20.628 -7.636 22.649 1.00 60.28 82 LYS A O 1
ATOM 692 N N . ASP A 1 83 ? -18.883 -6.807 23.785 1.00 68.38 83 ASP A N 1
ATOM 693 C CA . ASP A 1 83 ? -18.115 -8.073 23.914 1.00 68.38 83 ASP A CA 1
ATOM 694 C C . ASP A 1 83 ? -17.891 -8.828 22.576 1.00 68.38 83 ASP A C 1
ATOM 696 O O . ASP A 1 83 ? -17.875 -10.059 22.501 1.00 68.38 83 ASP A O 1
ATOM 700 N N . LEU A 1 84 ? -17.727 -8.082 21.479 1.00 72.06 84 LEU A N 1
ATOM 701 C CA . LEU A 1 84 ? -17.733 -8.633 20.118 1.00 72.06 84 LEU A CA 1
ATOM 702 C C . LEU A 1 84 ? -16.395 -9.229 19.672 1.00 72.06 84 LEU A C 1
ATOM 704 O O . LEU A 1 84 ? -16.353 -9.935 18.665 1.00 72.06 84 LEU A O 1
ATOM 708 N N . ILE A 1 85 ? -15.298 -8.935 20.370 1.00 76.88 85 ILE A N 1
ATOM 709 C CA . ILE A 1 85 ? -13.946 -9.336 19.968 1.00 76.88 85 ILE A CA 1
ATOM 710 C C . ILE A 1 85 ? -13.677 -10.784 20.402 1.00 76.88 85 ILE A C 1
ATOM 712 O O . ILE A 1 85 ? -13.883 -11.142 21.559 1.00 76.88 85 ILE A O 1
ATOM 716 N N . LYS A 1 86 ? -13.216 -11.624 19.468 1.00 71.69 86 LYS A N 1
ATOM 717 C CA . LYS A 1 86 ? -12.881 -13.040 19.697 1.00 71.69 86 LYS A CA 1
ATOM 718 C C . LYS A 1 86 ? -11.430 -13.251 20.122 1.00 71.69 86 LYS A C 1
ATOM 720 O O . LYS A 1 86 ? -11.189 -14.028 21.037 1.00 71.69 86 LYS A O 1
ATOM 725 N N . ASP A 1 87 ? -10.503 -12.572 19.449 1.00 74.94 87 ASP A N 1
ATOM 726 C CA . ASP A 1 87 ? -9.055 -12.706 19.648 1.00 74.94 87 ASP A CA 1
ATOM 727 C C . ASP A 1 87 ? -8.410 -11.340 19.918 1.00 74.94 87 ASP A C 1
ATOM 729 O O . ASP A 1 87 ? -9.005 -10.299 19.644 1.00 74.94 87 ASP A O 1
ATOM 733 N N . GLU A 1 88 ? -7.165 -11.332 20.398 1.00 75.62 88 GLU A N 1
ATOM 734 C CA . GLU A 1 88 ? -6.408 -10.096 20.618 1.00 75.62 88 GLU A CA 1
ATOM 735 C C . GLU A 1 88 ? -6.320 -9.220 19.358 1.00 75.62 88 GLU A C 1
ATOM 737 O O . GLU A 1 88 ? -5.996 -9.685 18.261 1.00 75.62 88 GLU A O 1
ATOM 742 N N . VAL A 1 89 ? -6.541 -7.917 19.546 1.00 82.81 89 VAL A N 1
ATOM 743 C CA . VAL A 1 89 ? -6.368 -6.904 18.503 1.00 82.81 89 VAL A CA 1
ATOM 744 C C . VAL A 1 89 ? -4.887 -6.785 18.150 1.00 82.81 89 VAL A C 1
ATOM 746 O O . VAL A 1 89 ? -4.036 -6.461 18.992 1.00 82.81 89 VAL A O 1
ATOM 749 N N . LYS A 1 90 ? -4.561 -7.023 16.877 1.00 84.81 90 LYS A N 1
ATOM 750 C CA . LYS A 1 90 ? -3.192 -6.875 16.376 1.00 84.81 90 LYS A CA 1
ATOM 751 C C . LYS A 1 90 ? -3.049 -5.532 15.690 1.00 84.81 90 LYS A C 1
ATOM 753 O O . LYS A 1 90 ? -3.815 -5.197 14.797 1.00 84.81 90 LYS A O 1
ATOM 758 N N . VAL A 1 91 ? -2.043 -4.772 16.107 1.00 84.94 91 VAL A N 1
ATOM 759 C CA . VAL A 1 91 ? -1.715 -3.473 15.520 1.00 84.94 91 VAL A CA 1
ATOM 760 C C . VAL A 1 91 ? -0.306 -3.567 14.968 1.00 84.94 91 VAL A C 1
ATOM 762 O O . VAL A 1 91 ? 0.643 -3.851 15.700 1.00 84.94 91 VAL A O 1
ATOM 765 N N . HIS A 1 92 ? -0.185 -3.345 13.668 1.00 83.12 92 HIS A N 1
ATOM 766 C CA . HIS A 1 92 ? 1.065 -3.368 12.932 1.00 83.12 92 HIS A CA 1
ATOM 767 C C . HIS A 1 92 ? 1.356 -1.958 12.427 1.00 83.12 92 HIS A C 1
ATOM 769 O O . HIS A 1 92 ? 0.627 -1.425 11.591 1.00 83.12 92 HIS A O 1
ATOM 775 N N . LYS A 1 93 ? 2.436 -1.350 12.926 1.00 81.44 93 LYS A N 1
ATOM 776 C CA . LYS A 1 93 ? 2.942 -0.088 12.382 1.00 81.44 93 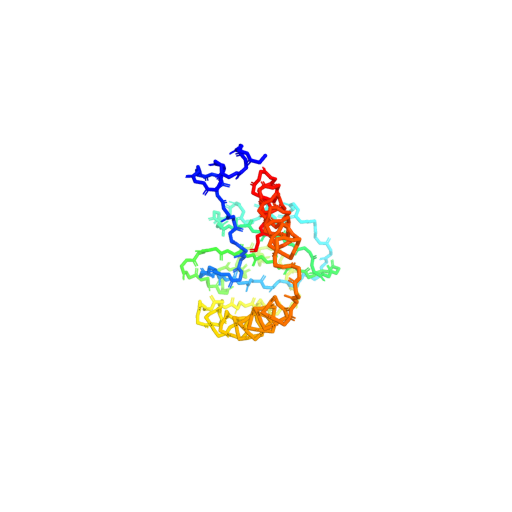LYS A CA 1
ATOM 777 C C . LYS A 1 93 ? 3.741 -0.383 11.119 1.00 81.44 93 LYS A C 1
ATOM 779 O O . LYS A 1 93 ? 4.773 -1.054 11.193 1.00 81.44 93 LYS A O 1
ATOM 784 N N . ILE A 1 94 ? 3.306 0.138 9.976 1.00 73.94 94 ILE A N 1
ATOM 785 C CA . ILE A 1 94 ? 4.116 0.103 8.760 1.00 73.94 94 ILE A CA 1
ATOM 786 C C . ILE A 1 94 ? 5.048 1.307 8.807 1.00 73.94 94 ILE A C 1
ATOM 788 O O . ILE A 1 94 ? 4.645 2.442 8.555 1.00 73.94 94 ILE A O 1
ATOM 792 N N . LEU A 1 95 ? 6.317 1.061 9.145 1.00 68.56 95 LEU A N 1
ATOM 793 C CA . LEU A 1 95 ? 7.329 2.102 9.030 1.00 68.56 95 LEU A CA 1
ATOM 794 C C . LEU A 1 95 ? 7.706 2.304 7.554 1.00 68.56 95 LEU A C 1
ATOM 796 O O . LEU A 1 95 ? 7.971 1.322 6.854 1.00 68.56 95 LEU A O 1
ATOM 800 N N . PRO A 1 96 ? 7.895 3.559 7.109 1.00 64.25 96 PRO A N 1
ATOM 801 C CA . PRO A 1 96 ? 8.352 3.860 5.751 1.00 64.25 96 PRO A CA 1
ATOM 802 C C . PRO A 1 96 ? 9.735 3.269 5.418 1.00 64.25 96 PRO A C 1
ATOM 804 O O . PRO A 1 96 ? 10.130 3.236 4.256 1.00 64.25 96 PRO A O 1
ATOM 807 N N . PHE A 1 97 ? 10.487 2.779 6.410 1.00 58.12 97 PHE A N 1
ATOM 808 C CA . PHE A 1 97 ? 11.756 2.086 6.183 1.00 58.12 97 PHE A CA 1
ATOM 809 C C . PHE A 1 97 ? 11.577 0.762 5.421 1.00 58.12 97 PHE A C 1
ATOM 811 O O . PHE A 1 97 ? 12.324 0.506 4.480 1.00 58.12 97 PHE A O 1
ATOM 818 N N . TYR A 1 98 ? 10.531 -0.019 5.727 1.00 60.75 98 TYR A N 1
ATOM 819 C CA . TYR A 1 98 ? 10.206 -1.222 4.951 1.00 60.75 98 TYR A CA 1
ATOM 820 C C . TYR A 1 98 ? 9.877 -0.870 3.497 1.00 60.75 98 TYR A C 1
ATOM 822 O O . TYR A 1 98 ? 10.306 -1.570 2.583 1.00 60.75 98 TYR A O 1
ATOM 830 N N . ALA A 1 99 ? 9.201 0.261 3.272 1.00 63.19 99 ALA A N 1
ATOM 831 C CA . ALA A 1 99 ? 8.940 0.760 1.929 1.00 63.19 99 ALA A CA 1
ATOM 832 C C . ALA A 1 99 ? 10.241 1.108 1.184 1.00 63.19 99 ALA A C 1
ATOM 834 O O . ALA A 1 99 ? 10.367 0.773 0.011 1.00 63.19 99 ALA A O 1
ATOM 835 N N . LYS A 1 100 ? 11.247 1.706 1.843 1.00 70.06 100 LYS A N 1
ATOM 836 C CA . LYS A 1 100 ? 12.559 1.976 1.219 1.00 70.06 100 LYS A CA 1
ATOM 837 C C . LYS A 1 100 ? 13.282 0.696 0.799 1.00 70.06 100 LYS A C 1
ATOM 839 O O . LYS A 1 100 ? 13.779 0.631 -0.324 1.00 70.06 100 LYS A O 1
ATOM 844 N N . ASP A 1 101 ? 13.309 -0.319 1.656 1.00 75.88 101 ASP A N 1
ATOM 845 C CA . ASP A 1 101 ? 13.957 -1.596 1.335 1.00 75.88 101 ASP A CA 1
ATOM 846 C C . ASP A 1 101 ? 13.242 -2.326 0.193 1.00 75.88 101 ASP A C 1
ATOM 848 O O . ASP A 1 101 ? 13.888 -2.884 -0.697 1.00 75.88 101 ASP A O 1
ATOM 852 N N . ILE A 1 102 ? 11.907 -2.292 0.183 1.00 75.94 102 ILE A N 1
ATOM 853 C CA . ILE A 1 102 ? 11.091 -2.830 -0.911 1.00 75.94 102 ILE A CA 1
ATOM 854 C C . ILE A 1 102 ? 11.361 -2.055 -2.205 1.00 75.94 102 ILE A C 1
ATOM 856 O O . ILE A 1 102 ? 11.593 -2.676 -3.241 1.00 75.94 102 ILE A O 1
ATOM 860 N N . LEU A 1 103 ? 11.415 -0.721 -2.152 1.00 77.75 103 LEU A N 1
ATOM 861 C CA . LEU A 1 103 ? 11.720 0.116 -3.312 1.00 77.75 103 LEU A CA 1
ATOM 862 C C . LEU A 1 103 ? 13.094 -0.215 -3.894 1.00 77.75 103 LEU A C 1
ATOM 864 O O . LEU A 1 103 ? 13.205 -0.419 -5.098 1.00 77.75 103 LEU A O 1
ATOM 868 N N . ILE A 1 104 ? 14.134 -0.340 -3.069 1.00 82.69 104 ILE A N 1
ATOM 869 C CA . ILE A 1 104 ? 15.478 -0.702 -3.548 1.00 82.69 104 ILE A CA 1
ATOM 870 C C . ILE A 1 104 ? 15.465 -2.096 -4.192 1.00 82.69 104 ILE A C 1
ATOM 872 O O . ILE A 1 104 ? 16.015 -2.280 -5.282 1.00 82.69 104 ILE A O 1
ATOM 876 N N . LYS A 1 105 ? 14.784 -3.065 -3.567 1.00 84.56 105 LYS A N 1
ATOM 877 C CA . LYS A 1 105 ? 14.614 -4.420 -4.118 1.00 84.56 105 LYS A CA 1
ATOM 878 C C . LYS A 1 105 ? 13.830 -4.437 -5.431 1.00 84.56 105 LYS A C 1
ATOM 880 O O . LYS A 1 105 ? 14.104 -5.293 -6.264 1.00 84.56 105 LYS A O 1
ATOM 885 N N . MET A 1 106 ? 12.89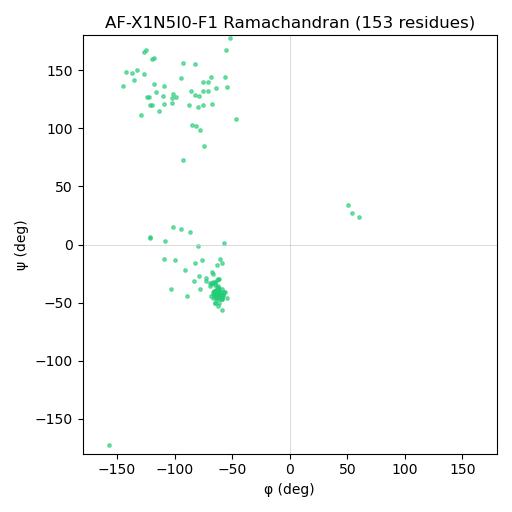9 -3.506 -5.637 1.00 83.44 106 MET A N 1
ATOM 886 C CA . MET A 1 106 ? 12.177 -3.330 -6.903 1.00 83.44 106 MET A CA 1
ATOM 887 C C . MET A 1 106 ? 13.021 -2.606 -7.963 1.00 83.44 106 MET A C 1
ATOM 889 O O . MET A 1 106 ? 12.989 -2.979 -9.134 1.00 83.44 106 MET A O 1
ATOM 893 N N . LEU A 1 107 ? 13.812 -1.600 -7.579 1.00 85.75 107 LEU A N 1
ATOM 894 C CA . LEU A 1 107 ? 14.633 -0.813 -8.508 1.00 85.75 107 LEU A CA 1
ATOM 895 C C . LEU A 1 107 ? 15.775 -1.628 -9.122 1.00 85.75 107 LEU A C 1
ATOM 897 O O . LEU A 1 107 ? 16.132 -1.404 -10.281 1.00 85.75 107 LEU A O 1
ATOM 901 N N . PHE A 1 108 ? 16.348 -2.569 -8.372 1.00 88.06 108 PHE A N 1
ATOM 902 C CA . PHE A 1 108 ? 17.453 -3.398 -8.849 1.00 88.06 108 PHE A CA 1
ATOM 903 C C . PHE A 1 108 ? 17.110 -4.217 -10.118 1.00 88.06 108 PHE A C 1
ATOM 905 O O . PHE A 1 108 ? 17.779 -4.023 -11.137 1.00 88.06 108 PHE A O 1
ATOM 912 N N . PRO A 1 109 ? 16.057 -5.063 -10.146 1.00 91.62 109 PRO A N 1
ATOM 913 C CA . PRO A 1 109 ? 15.681 -5.807 -11.349 1.00 91.62 109 PRO A CA 1
ATOM 914 C C . PRO A 1 109 ? 15.222 -4.897 -12.496 1.00 91.62 109 PRO A C 1
ATOM 916 O O . PRO A 1 109 ? 15.539 -5.178 -13.652 1.00 91.62 109 PRO A O 1
ATOM 919 N N . VAL A 1 110 ? 14.543 -3.781 -12.202 1.00 89.81 110 VAL A N 1
ATOM 920 C CA . VAL A 1 110 ? 14.155 -2.786 -13.219 1.00 89.81 110 VAL A CA 1
ATOM 921 C C . VAL A 1 110 ? 15.387 -2.198 -13.907 1.00 89.81 110 VAL A C 1
ATOM 923 O O . VAL A 1 110 ? 15.415 -2.095 -15.132 1.00 89.81 110 VAL A O 1
ATOM 926 N N . SER A 1 111 ? 16.429 -1.868 -13.141 1.00 89.75 111 SER A N 1
ATOM 927 C CA . SER A 1 111 ? 17.675 -1.309 -13.681 1.00 89.75 111 SER A CA 1
ATOM 928 C C . SER A 1 111 ? 18.403 -2.309 -14.581 1.00 89.75 111 SER A C 1
ATOM 930 O O . SER A 1 111 ? 18.873 -1.944 -15.659 1.00 89.75 111 SER A O 1
ATOM 932 N N . ILE A 1 112 ? 18.442 -3.585 -14.180 1.00 93.69 112 ILE A N 1
ATOM 933 C CA . ILE A 1 112 ? 19.019 -4.667 -14.993 1.00 93.69 112 ILE A CA 1
ATOM 934 C C . ILE A 1 112 ? 18.245 -4.826 -16.304 1.00 93.69 112 ILE A C 1
ATOM 936 O O . ILE A 1 112 ? 18.851 -4.886 -17.374 1.00 93.69 112 ILE A O 1
ATOM 940 N N . TYR A 1 113 ? 16.912 -4.851 -16.242 1.00 91.38 113 TYR A N 1
ATOM 941 C CA . TYR A 1 113 ? 16.074 -4.957 -17.435 1.00 91.38 113 TYR A CA 1
ATOM 942 C C . TYR A 1 113 ? 16.282 -3.773 -18.389 1.00 91.38 113 TYR A C 1
ATOM 944 O O . TYR A 1 113 ? 16.404 -3.969 -19.599 1.00 91.38 113 TYR A O 1
ATOM 952 N N . LEU A 1 114 ? 16.407 -2.553 -17.853 1.00 88.69 114 LEU A N 1
ATOM 953 C CA . LEU A 1 114 ? 16.705 -1.359 -18.644 1.00 88.69 114 LEU A CA 1
ATOM 954 C C . LEU A 1 114 ? 18.060 -1.472 -19.362 1.00 88.69 114 LEU A C 1
ATOM 956 O O . LEU A 1 114 ? 18.159 -1.144 -20.544 1.00 88.69 114 LEU A O 1
ATOM 960 N N . ALA A 1 115 ? 19.089 -1.972 -18.673 1.00 92.12 115 ALA A N 1
ATOM 961 C CA . ALA A 1 115 ? 20.413 -2.178 -19.258 1.00 92.12 115 ALA A CA 1
ATOM 962 C C . ALA A 1 115 ? 20.386 -3.216 -20.393 1.00 92.12 115 ALA A C 1
ATOM 964 O O . ALA A 1 115 ? 20.974 -2.990 -21.453 1.00 92.12 115 ALA A O 1
ATOM 965 N N . ILE A 1 116 ? 19.652 -4.319 -20.210 1.00 92.19 116 ILE A N 1
ATOM 966 C CA . ILE A 1 116 ? 19.453 -5.341 -21.248 1.00 92.19 116 ILE A CA 1
ATOM 967 C C . ILE A 1 116 ? 18.716 -4.747 -22.454 1.00 92.19 116 ILE A C 1
ATOM 969 O O . ILE A 1 116 ? 19.132 -4.971 -23.591 1.00 92.19 116 ILE A O 1
ATOM 973 N N . LEU A 1 117 ? 17.661 -3.957 -22.229 1.00 87.12 117 LEU A N 1
ATOM 974 C CA . LEU A 1 117 ? 16.938 -3.279 -23.306 1.00 87.12 117 LEU A CA 1
ATOM 975 C C . LEU A 1 117 ? 17.856 -2.362 -24.116 1.00 87.12 117 LEU A C 1
ATOM 977 O O . LEU A 1 117 ? 17.854 -2.440 -25.341 1.00 87.12 117 LEU A O 1
ATOM 981 N N . ILE A 1 118 ? 18.670 -1.536 -23.454 1.00 85.50 118 ILE A N 1
ATOM 982 C CA . ILE A 1 118 ? 19.633 -0.656 -24.133 1.00 85.50 118 ILE A CA 1
ATOM 983 C C . ILE A 1 118 ? 20.609 -1.483 -24.977 1.00 85.50 118 ILE A C 1
ATOM 985 O O . ILE A 1 118 ? 20.844 -1.158 -26.140 1.00 85.50 118 ILE A O 1
ATOM 989 N N . LEU A 1 119 ? 21.127 -2.585 -24.435 1.00 89.38 119 LEU A N 1
ATOM 990 C CA . LEU A 1 119 ? 22.046 -3.466 -25.151 1.00 89.38 119 LEU A CA 1
ATOM 991 C C . LEU A 1 119 ? 21.396 -4.099 -26.395 1.00 89.38 119 LEU A C 1
ATOM 993 O O . LEU A 1 119 ? 22.011 -4.131 -27.460 1.00 89.38 119 LEU A O 1
ATOM 997 N N . ILE A 1 120 ? 20.133 -4.527 -26.302 1.00 85.62 120 ILE A N 1
ATOM 998 C CA . ILE A 1 120 ? 19.360 -5.033 -27.449 1.00 85.62 120 ILE A CA 1
ATOM 999 C C . ILE A 1 120 ? 19.203 -3.953 -28.527 1.00 85.62 120 ILE A C 1
ATOM 1001 O O . ILE A 1 120 ? 19.350 -4.249 -29.715 1.00 85.62 120 ILE A O 1
ATOM 1005 N N . ILE A 1 121 ? 18.919 -2.708 -28.128 1.00 83.56 121 ILE A N 1
ATOM 1006 C CA . ILE A 1 121 ? 18.769 -1.584 -29.062 1.00 83.56 121 ILE A CA 1
ATOM 1007 C C . ILE A 1 121 ? 20.081 -1.327 -29.812 1.00 83.56 121 ILE A C 1
ATOM 1009 O O . ILE A 1 121 ? 20.052 -1.138 -31.025 1.00 83.56 121 ILE A O 1
ATOM 1013 N N . LEU A 1 122 ? 21.219 -1.373 -29.114 1.00 83.69 122 LEU A N 1
ATOM 1014 C CA . LEU A 1 122 ? 22.544 -1.128 -29.696 1.00 83.69 122 LEU A CA 1
ATOM 1015 C C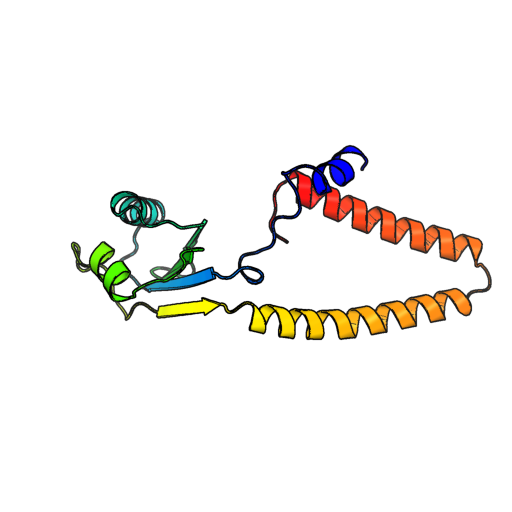 . LEU A 1 122 ? 22.979 -2.204 -30.700 1.00 83.69 122 LEU A C 1
ATOM 1017 O O . LEU A 1 122 ? 23.688 -1.898 -31.655 1.00 83.69 122 LEU A O 1
ATOM 1021 N N . ILE A 1 123 ? 22.571 -3.460 -30.497 1.00 86.44 123 ILE A N 1
ATOM 1022 C CA . ILE A 1 123 ? 22.928 -4.575 -31.390 1.00 86.44 123 ILE A CA 1
ATOM 1023 C C . ILE A 1 123 ? 22.064 -4.577 -32.661 1.00 86.44 123 ILE A C 1
ATOM 1025 O O . ILE A 1 123 ? 22.486 -5.076 -33.710 1.00 86.44 123 ILE A O 1
ATOM 1029 N N . LYS A 1 124 ? 20.844 -4.031 -32.599 1.00 82.94 124 LYS A N 1
ATOM 1030 C CA . LYS A 1 124 ? 19.950 -3.988 -33.758 1.00 82.94 124 LYS A CA 1
ATOM 1031 C C . LYS A 1 124 ? 20.444 -3.000 -34.816 1.00 82.94 124 LYS A C 1
ATOM 1033 O O . LYS A 1 124 ? 20.710 -1.838 -34.541 1.00 82.94 124 LYS A O 1
ATOM 1038 N N . LYS A 1 125 ? 20.469 -3.462 -36.070 1.00 76.12 125 LYS A N 1
ATOM 1039 C CA . LYS A 1 125 ? 20.865 -2.652 -37.235 1.00 76.12 125 LYS A CA 1
ATOM 1040 C C . LYS A 1 125 ? 19.816 -1.604 -37.629 1.00 76.12 125 LYS A C 1
ATOM 1042 O O . LYS A 1 125 ? 20.177 -0.531 -38.099 1.00 76.12 125 LYS A O 1
ATOM 1047 N N . ASP A 1 126 ? 18.536 -1.872 -37.366 1.00 83.12 126 ASP A N 1
ATOM 1048 C CA . ASP A 1 126 ? 17.433 -0.958 -37.685 1.00 83.12 126 ASP A CA 1
ATOM 1049 C C . ASP A 1 126 ? 17.113 -0.038 -36.498 1.00 83.12 126 ASP A C 1
ATOM 1051 O O . ASP A 1 126 ? 16.102 -0.194 -35.800 1.00 83.12 126 ASP A O 1
ATOM 1055 N N . LEU A 1 127 ? 18.003 0.927 -36.249 1.00 77.88 127 LEU A N 1
ATOM 1056 C CA . LEU A 1 127 ? 17.910 1.849 -35.109 1.00 77.88 127 LEU A CA 1
ATOM 1057 C C . LEU A 1 127 ? 16.610 2.669 -35.111 1.00 77.88 127 LEU A C 1
ATOM 1059 O O . LEU A 1 127 ? 16.005 2.853 -34.058 1.00 77.88 127 LEU A O 1
ATOM 1063 N N . ILE A 1 128 ? 16.133 3.103 -36.283 1.00 86.12 128 ILE A N 1
ATOM 1064 C CA . ILE A 1 128 ? 14.907 3.913 -36.407 1.00 86.12 128 ILE A CA 1
ATOM 1065 C C . ILE A 1 128 ? 13.673 3.112 -35.968 1.00 86.12 128 ILE A C 1
ATOM 1067 O O . ILE A 1 128 ? 12.908 3.570 -35.120 1.00 86.12 128 ILE A O 1
ATOM 1071 N N . LEU A 1 129 ? 13.495 1.894 -36.492 1.00 83.75 129 LEU A N 1
ATOM 1072 C CA . LEU A 1 129 ? 12.355 1.036 -36.146 1.00 83.75 129 LEU A CA 1
ATOM 1073 C C . LEU A 1 129 ? 12.376 0.647 -34.661 1.00 83.75 129 LEU A C 1
ATOM 1075 O O . LEU A 1 129 ? 11.338 0.579 -33.996 1.00 83.75 129 LEU A O 1
ATOM 1079 N N . THR A 1 130 ? 13.576 0.427 -34.131 1.00 84.50 130 THR A N 1
ATOM 1080 C CA . THR A 1 130 ? 13.790 0.100 -32.724 1.00 84.50 130 THR A CA 1
ATOM 1081 C C . THR A 1 130 ? 13.429 1.277 -31.813 1.00 84.50 130 THR A C 1
ATOM 1083 O O . THR A 1 130 ? 12.733 1.087 -30.814 1.00 84.50 130 THR A O 1
ATOM 1086 N N . LEU A 1 131 ? 13.814 2.500 -32.186 1.00 83.25 131 LEU A N 1
ATOM 1087 C CA . LEU A 1 131 ? 13.475 3.713 -31.444 1.00 83.25 131 LEU A CA 1
ATOM 1088 C C . LEU A 1 131 ? 11.963 3.981 -31.447 1.00 83.25 131 LEU A C 1
ATOM 1090 O O . LEU A 1 131 ? 11.392 4.269 -30.397 1.00 83.25 131 LEU A O 1
ATOM 1094 N N . ILE A 1 132 ? 11.296 3.814 -32.594 1.00 87.94 132 ILE A N 1
ATOM 1095 C CA . ILE A 1 132 ? 9.832 3.949 -32.708 1.00 87.94 132 ILE A CA 1
ATOM 1096 C C . ILE A 1 132 ? 9.122 2.934 -31.803 1.00 87.94 132 ILE A C 1
ATOM 1098 O O . ILE A 1 132 ? 8.172 3.281 -31.096 1.00 87.94 132 ILE A O 1
ATOM 1102 N N . SER A 1 133 ? 9.609 1.691 -31.773 1.00 85.00 133 SER A N 1
ATOM 1103 C CA . SER A 1 133 ? 9.064 0.642 -30.903 1.00 85.00 133 SER A CA 1
ATOM 1104 C C . SER A 1 133 ? 9.212 1.009 -29.423 1.00 85.00 133 SER A C 1
ATOM 1106 O O . SER A 1 133 ? 8.259 0.890 -28.655 1.00 85.00 133 SER A O 1
ATOM 1108 N N . PHE A 1 134 ? 10.376 1.524 -29.022 1.00 84.88 134 PHE A N 1
ATOM 1109 C CA . PHE A 1 134 ? 10.629 1.962 -27.649 1.00 84.88 134 PHE A CA 1
ATOM 1110 C C . PHE A 1 134 ? 9.739 3.142 -27.231 1.00 84.88 134 PHE A C 1
ATOM 1112 O O . PHE A 1 134 ? 9.114 3.100 -26.170 1.00 84.88 134 PHE A O 1
ATOM 1119 N N . ILE A 1 135 ? 9.607 4.156 -28.093 1.00 87.12 135 ILE A N 1
ATOM 1120 C CA . ILE A 1 135 ? 8.708 5.298 -27.868 1.00 87.12 135 ILE A CA 1
ATOM 1121 C C . ILE A 1 135 ? 7.260 4.819 -27.705 1.00 87.12 135 ILE A C 1
ATOM 1123 O O . ILE A 1 135 ? 6.554 5.295 -26.819 1.00 87.12 135 ILE A O 1
ATOM 1127 N N . THR A 1 136 ? 6.831 3.839 -28.504 1.00 89.69 136 THR A N 1
ATOM 1128 C CA . THR A 1 136 ? 5.484 3.250 -28.413 1.00 89.69 136 THR A CA 1
ATOM 1129 C C . THR A 1 136 ? 5.252 2.566 -27.063 1.00 89.69 136 THR A C 1
ATOM 1131 O O . THR A 1 136 ? 4.192 2.727 -26.461 1.00 89.69 136 THR A O 1
ATOM 1134 N N . VAL A 1 137 ? 6.249 1.845 -26.540 1.00 87.38 137 VAL A N 1
ATOM 1135 C CA . VAL A 1 137 ? 6.167 1.220 -25.209 1.00 87.38 137 VAL A CA 1
ATOM 1136 C C . VAL A 1 137 ? 6.057 2.277 -24.109 1.00 87.38 137 VAL A C 1
ATOM 1138 O O . VAL A 1 137 ? 5.176 2.166 -23.256 1.00 87.38 137 VAL A O 1
ATOM 1141 N N . ILE A 1 138 ? 6.889 3.324 -24.146 1.00 86.38 138 ILE A N 1
ATOM 1142 C CA . ILE A 1 138 ? 6.809 4.437 -23.183 1.00 86.38 138 ILE A CA 1
ATOM 1143 C C . ILE A 1 138 ? 5.436 5.107 -23.251 1.00 86.38 138 ILE A C 1
ATOM 1145 O O . ILE A 1 138 ? 4.819 5.361 -22.217 1.00 86.38 138 ILE A O 1
ATOM 1149 N N . PHE A 1 139 ? 4.936 5.368 -24.459 1.00 88.12 139 PHE A N 1
ATOM 1150 C CA . PHE A 1 139 ? 3.621 5.961 -24.670 1.00 88.12 139 PHE A CA 1
ATOM 1151 C C . PHE A 1 139 ? 2.508 5.105 -24.052 1.00 88.12 139 PHE A C 1
ATOM 1153 O O . PHE A 1 139 ? 1.677 5.630 -23.313 1.00 88.12 139 PHE A O 1
ATOM 1160 N N . ASN A 1 140 ? 2.517 3.790 -24.285 1.00 87.81 140 ASN A N 1
ATOM 1161 C CA . ASN A 1 140 ? 1.537 2.869 -23.702 1.00 87.81 140 ASN A CA 1
ATOM 1162 C C . ASN A 1 140 ? 1.610 2.844 -22.169 1.00 87.81 140 ASN A C 1
ATOM 1164 O O . ASN A 1 140 ? 0.576 2.798 -21.497 1.00 87.81 140 ASN A O 1
ATOM 1168 N N . LEU A 1 141 ? 2.817 2.923 -21.607 1.00 87.31 141 LEU A N 1
ATOM 1169 C CA . LEU A 1 141 ? 3.035 2.958 -20.162 1.00 87.31 141 LEU A CA 1
ATOM 1170 C C . LEU A 1 141 ? 2.484 4.257 -19.549 1.00 87.31 141 LEU A C 1
ATOM 1172 O O . LEU A 1 141 ? 1.720 4.210 -18.586 1.00 87.31 141 LEU A O 1
ATOM 1176 N N . LEU A 1 142 ? 2.765 5.409 -20.166 1.00 84.38 142 LEU A N 1
ATOM 1177 C CA . LEU A 1 142 ? 2.202 6.706 -19.768 1.00 84.38 142 LEU A CA 1
ATOM 1178 C C . LEU A 1 142 ? 0.678 6.753 -19.907 1.00 84.38 142 LEU A C 1
ATOM 1180 O O . LEU A 1 142 ? -0.002 7.324 -19.053 1.00 84.38 142 LEU A O 1
ATOM 1184 N N . LEU A 1 143 ? 0.131 6.157 -20.968 1.00 85.00 143 LEU A N 1
ATOM 1185 C CA . LEU A 1 143 ? -1.309 6.061 -21.191 1.00 85.00 143 LEU A CA 1
ATOM 1186 C C . LEU A 1 143 ? -1.974 5.204 -20.111 1.00 85.00 143 LEU A C 1
ATOM 1188 O O . LEU A 1 143 ? -3.017 5.591 -19.590 1.00 85.00 143 LEU A O 1
ATOM 1192 N N . THR A 1 144 ? -1.347 4.095 -19.724 1.00 86.06 144 THR A N 1
ATOM 1193 C CA . THR A 1 144 ? -1.832 3.245 -18.631 1.00 86.06 144 THR A CA 1
ATOM 1194 C C . THR A 1 144 ? -1.844 4.027 -17.320 1.00 86.06 144 THR A C 1
ATOM 1196 O O . THR A 1 144 ? -2.897 4.171 -16.708 1.00 86.06 144 THR A O 1
ATOM 1199 N N . ILE A 1 145 ? -0.724 4.650 -16.941 1.00 82.25 145 ILE A N 1
ATOM 1200 C CA . ILE A 1 145 ? -0.631 5.471 -15.721 1.00 82.25 145 ILE A CA 1
ATOM 1201 C C . ILE A 1 145 ? -1.667 6.608 -15.723 1.00 82.25 145 ILE A C 1
ATOM 1203 O O . ILE A 1 145 ? -2.314 6.868 -14.711 1.00 82.25 145 ILE A O 1
ATOM 1207 N N . SER A 1 146 ? -1.863 7.255 -16.873 1.00 80.00 146 SER A N 1
ATOM 1208 C CA . SER A 1 146 ? -2.876 8.298 -17.066 1.00 80.00 146 SER A CA 1
ATOM 1209 C C . SER A 1 146 ? -4.288 7.799 -16.757 1.00 80.00 146 SER A C 1
ATOM 1211 O O . SER A 1 146 ? -5.062 8.496 -16.107 1.00 80.00 146 SER A O 1
ATOM 1213 N N . ILE A 1 147 ? -4.633 6.595 -17.217 1.00 81.94 147 ILE A N 1
ATOM 1214 C CA . ILE A 1 147 ? -5.934 5.974 -16.952 1.00 81.94 147 ILE A CA 1
ATOM 1215 C C . ILE A 1 147 ? -6.078 5.684 -15.455 1.00 81.94 147 ILE A C 1
ATOM 1217 O O . ILE A 1 147 ? -7.056 6.118 -14.851 1.00 81.94 147 ILE A O 1
ATOM 1221 N N . PHE A 1 148 ? -5.088 5.036 -14.835 1.00 79.00 148 PHE A N 1
ATOM 1222 C CA . PHE A 1 148 ? -5.100 4.750 -13.393 1.00 79.00 148 PHE A CA 1
ATOM 1223 C C . PHE A 1 148 ? -5.257 6.024 -12.545 1.00 79.00 148 PHE A C 1
ATOM 1225 O O . PHE A 1 148 ? -6.048 6.037 -11.601 1.00 79.00 148 PHE A O 1
ATOM 1232 N N . SER A 1 149 ? -4.576 7.111 -12.925 1.00 75.00 149 SER A N 1
ATOM 1233 C CA . SER A 1 149 ? -4.694 8.417 -12.265 1.00 75.00 149 SER A CA 1
ATOM 1234 C C . SER A 1 149 ? -6.104 9.002 -12.368 1.00 75.00 149 SER A C 1
ATOM 1236 O O . SER A 1 149 ? -6.628 9.471 -11.362 1.00 75.00 149 SER A O 1
ATOM 1238 N N . ILE A 1 150 ? -6.747 8.947 -13.540 1.00 75.50 150 ILE A N 1
ATOM 1239 C CA . ILE A 1 150 ? -8.114 9.467 -13.728 1.00 75.50 150 ILE A CA 1
ATOM 1240 C C . ILE A 1 150 ? -9.127 8.689 -12.879 1.00 75.50 150 ILE A C 1
ATOM 1242 O O . ILE A 1 150 ? -10.035 9.288 -12.307 1.00 75.50 150 ILE A O 1
ATOM 1246 N N . PHE A 1 151 ? -8.964 7.369 -12.770 1.00 77.25 151 PHE A N 1
ATOM 1247 C CA . PHE A 1 151 ? -9.845 6.524 -11.959 1.00 77.25 151 PHE A CA 1
ATOM 1248 C C . PHE A 1 151 ? -9.530 6.568 -10.456 1.00 77.25 151 PHE A C 1
ATOM 1250 O O . PHE A 1 151 ? -10.221 5.911 -9.678 1.00 77.25 151 PHE A O 1
ATOM 1257 N N . GLY A 1 152 ? -8.506 7.321 -10.033 1.00 66.88 152 GLY A N 1
ATOM 1258 C CA . GLY A 1 152 ? -8.109 7.427 -8.628 1.00 66.88 152 GLY A CA 1
ATOM 1259 C C . GLY A 1 152 ? -7.705 6.086 -8.011 1.00 66.88 152 GLY A C 1
ATOM 1260 O O . GLY A 1 152 ? -7.802 5.915 -6.796 1.00 66.88 152 GLY A O 1
ATOM 1261 N N . GLN A 1 153 ? -7.296 5.120 -8.836 1.00 66.12 153 GLN A N 1
ATOM 1262 C CA . GLN A 1 153 ? -6.836 3.829 -8.344 1.00 66.12 153 GLN A CA 1
ATOM 1263 C C . GLN A 1 153 ? -5.477 3.997 -7.669 1.00 66.12 153 GLN A C 1
ATOM 1265 O O . GLN A 1 153 ? -4.627 4.764 -8.129 1.00 66.12 153 GLN A O 1
ATOM 1270 N N . LYS A 1 154 ? -5.292 3.289 -6.553 1.00 61.84 154 LYS A N 1
ATOM 1271 C CA . LYS A 1 154 ? -4.048 3.344 -5.790 1.00 61.84 154 LYS A CA 1
ATOM 1272 C C . LYS A 1 154 ? -2.967 2.537 -6.510 1.00 61.84 154 LYS A C 1
ATOM 1274 O O . LYS A 1 154 ? -3.242 1.412 -6.924 1.00 61.84 154 LYS A O 1
ATOM 1279 N N . LEU A 1 155 ? -1.784 3.132 -6.658 1.00 59.19 155 LEU A N 1
ATOM 1280 C CA . LEU A 1 155 ? -0.574 2.504 -7.206 1.00 59.19 155 LEU A CA 1
ATOM 1281 C C . LEU A 1 155 ? 0.326 1.957 -6.102 1.00 59.19 155 LEU A C 1
ATOM 1283 O O . LEU A 1 155 ? 0.368 2.583 -5.012 1.00 59.19 155 LEU A O 1
#

Solvent-accessible surface area (backbone atoms only — not comparable to full-atom values): 8748 Å² total; per-residue (Å²): 98,71,70,26,57,48,34,54,77,37,100,56,30,78,40,68,34,73,73,71,40,67,25,35,42,35,40,43,34,37,69,56,78,72,58,72,65,57,57,51,48,56,37,52,78,69,69,51,75,70,78,46,78,46,79,79,49,87,40,28,37,39,37,34,24,68,54,96,72,83,60,63,66,60,58,48,56,71,46,50,86,70,68,40,65,60,53,82,72,44,75,44,78,43,56,52,64,61,36,51,56,51,49,53,64,54,48,53,61,52,52,53,52,51,52,51,51,52,52,53,52,71,71,43,86,59,51,67,66,50,49,53,51,50,51,50,52,53,49,53,51,53,43,50,52,17,49,40,30,74,71,64,46,66,91

Sequence (155 aa):
MILGLASLFLKWGLQFGVDFKNNYIIELNFKELIDIEEVRHELKNQNFNFNIIQKVGETRYQIVTDNEEVDKDEIVNIFNKKDLIKDEVKVHKILPFYAKDILIKMLFPVSIYLAILILIILIKKDLILTLISFITVIFNLLLTISIFSIFGQKL

Organism: NCBI:txid412755